Protein AF-A0A2J8VNP4-F1 (afdb_monomer)

Mean predicted aligned error: 6.64 Å

Foldseek 3Di:
DVVQLVCLVVVHPDDDDDDPCQQPFALCQCPDPDPVSNVVQDDVPHGHNPGCRNVVVVVVVPDDRHPVVVPPPPD

Sequence (75 aa):
ADLISQARKKGNVVFGEPITASLGIDGTHYWSKNWAKAAAFVTSPPLSPDPTTPDYINSLLARPQGKWMKTSLWL

Radius of gyration: 16.55 Å; Cα contacts (8 Å, |Δi|>4): 63; chains: 1; bounding box: 32×22×51 Å

pLDDT: mean 85.78, std 15.54, range [45.41, 97.25]

Secondary structure (DSSP, 8-state):
-HHHHHHHHTT--------HHHHH--GGGGG-SSHHHHHTT--SSPPPS-TTHHHHHHHHHTS---GGGGTSS--

Nearest PDB structures (foldseek):
  5mle-assembly1_C  TM=9.954E-01  e=4.652E-07  Homo sapiens
  5uqc-assembly1_B-2  TM=9.961E-01  e=4.984E-07  Mus musculus
  5x1d-assembly1_A  TM=9.919E-01  e=6.131E-07  Homo sapiens
  5mkv-assembly1_D  TM=9.986E-01  e=8.658E-07  Homo sapiens
  4b3z-assembly1_B  TM=9.953E-01  e=2.276E-06  Homo sapiens

Structure (mmCIF, N/CA/C/O backbone):
data_AF-A0A2J8VNP4-F1
#
_entry.id   AF-A0A2J8VNP4-F1
#
loop_
_atom_site.group_PDB
_atom_site.id
_atom_site.type_symbol
_atom_site.label_atom_id
_atom_site.label_alt_id
_atom_site.label_comp_id
_atom_site.label_asym_id
_atom_site.label_entity_id
_atom_site.label_seq_id
_atom_site.pdbx_PDB_ins_code
_atom_site.Cartn_x
_atom_site.Cartn_y
_atom_site.Cartn_z
_atom_site.occupancy
_atom_site.B_iso_or_equiv
_atom_site.auth_seq_id
_atom_site.auth_comp_id
_atom_site.auth_asym_id
_atom_site.auth_atom_id
_atom_site.pdbx_PDB_model_num
ATOM 1 N N . ALA A 1 1 ? -6.211 2.909 3.387 1.00 83.12 1 ALA A N 1
ATOM 2 C CA . ALA A 1 1 ? -6.003 2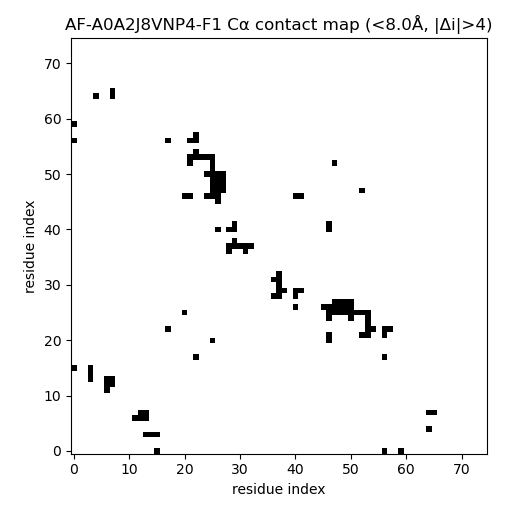.557 4.810 1.00 83.12 1 ALA A CA 1
ATOM 3 C C . ALA A 1 1 ? -6.987 3.281 5.746 1.00 83.12 1 ALA A C 1
ATOM 5 O O . ALA A 1 1 ? -7.471 2.687 6.708 1.00 83.12 1 ALA A O 1
ATOM 6 N N . ASP A 1 2 ? -7.366 4.520 5.426 1.00 91.50 2 ASP A N 1
ATOM 7 C CA . ASP A 1 2 ? -8.288 5.343 6.226 1.00 91.50 2 ASP A CA 1
ATOM 8 C C . ASP A 1 2 ? -9.657 4.717 6.439 1.00 91.50 2 ASP A C 1
ATOM 10 O O . ASP A 1 2 ? -10.172 4.763 7.549 1.00 91.50 2 ASP A O 1
ATOM 14 N N . LEU A 1 3 ? -10.222 4.081 5.412 1.00 93.56 3 LEU A N 1
ATOM 15 C CA . LEU A 1 3 ? -11.535 3.442 5.506 1.00 93.56 3 LEU A CA 1
ATOM 16 C C . LEU A 1 3 ? -11.573 2.351 6.587 1.00 93.56 3 LEU A C 1
ATOM 18 O O . LEU A 1 3 ? -12.514 2.308 7.375 1.00 93.56 3 LEU A O 1
ATOM 22 N N . ILE A 1 4 ? -10.521 1.528 6.687 1.00 90.81 4 ILE A N 1
ATOM 23 C CA . ILE A 1 4 ? -10.396 0.509 7.741 1.00 90.81 4 ILE A CA 1
ATOM 24 C C . ILE A 1 4 ? -10.257 1.176 9.112 1.00 90.81 4 ILE A C 1
ATOM 26 O O . ILE A 1 4 ? -10.959 0.805 10.051 1.00 90.81 4 ILE A O 1
ATOM 30 N N . SER A 1 5 ? -9.411 2.204 9.225 1.00 89.31 5 SER A N 1
ATOM 31 C CA . SER A 1 5 ? -9.239 2.967 10.469 1.00 89.31 5 SER A CA 1
ATOM 32 C C . SER A 1 5 ? -10.554 3.611 10.934 1.00 89.31 5 SER A C 1
ATOM 34 O O . SER A 1 5 ? -10.923 3.520 12.104 1.00 89.31 5 SER A O 1
ATOM 36 N N . GLN A 1 6 ? -11.311 4.212 10.016 1.00 91.25 6 GLN A N 1
ATOM 37 C CA . GLN A 1 6 ? -12.610 4.827 10.289 1.00 91.25 6 GLN A CA 1
ATOM 38 C C . GLN A 1 6 ? -13.667 3.791 10.679 1.00 91.25 6 GLN A C 1
ATOM 40 O O . GLN A 1 6 ? -14.390 4.005 11.650 1.00 91.25 6 GLN A O 1
ATOM 45 N N . ALA A 1 7 ? -13.753 2.665 9.969 1.00 90.38 7 ALA A N 1
ATOM 46 C CA . ALA A 1 7 ? -14.678 1.585 10.300 1.00 90.38 7 ALA A CA 1
ATOM 47 C C . ALA A 1 7 ? -14.395 1.015 11.701 1.00 90.38 7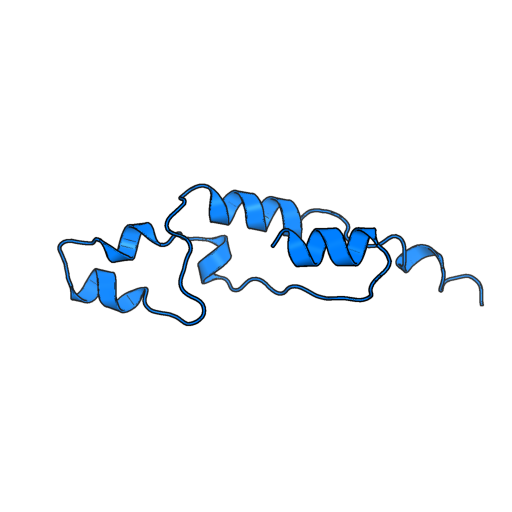 ALA A C 1
ATOM 49 O O . ALA A 1 7 ? -15.320 0.870 12.498 1.00 90.38 7 ALA A O 1
ATOM 50 N N . ARG A 1 8 ? -13.121 0.816 12.066 1.00 89.00 8 ARG A N 1
ATOM 51 C CA . ARG A 1 8 ? -12.744 0.415 13.433 1.00 89.00 8 ARG A CA 1
ATOM 52 C C . ARG A 1 8 ? -13.132 1.461 14.476 1.00 89.00 8 ARG A C 1
ATOM 54 O O . ARG A 1 8 ? -13.660 1.102 15.525 1.00 89.00 8 ARG A O 1
ATOM 61 N N . LYS A 1 9 ? -12.919 2.755 14.197 1.00 88.50 9 LYS A N 1
ATOM 62 C CA . LYS A 1 9 ? -13.337 3.854 15.091 1.00 88.50 9 LYS A CA 1
ATOM 63 C C . LYS A 1 9 ? -14.851 3.884 15.327 1.00 88.50 9 LYS A C 1
ATOM 65 O O . LYS A 1 9 ? -15.271 4.260 16.414 1.00 88.50 9 LYS A O 1
ATOM 70 N N . LYS A 1 10 ? -15.653 3.466 14.343 1.00 92.12 10 LYS A N 1
ATOM 71 C CA . LYS A 1 10 ? -17.117 3.331 14.456 1.00 92.12 10 LYS A CA 1
ATOM 72 C C . LYS A 1 10 ? -17.566 2.082 15.229 1.00 92.12 10 LYS A C 1
ATOM 74 O O . LYS A 1 10 ? -18.757 1.923 15.461 1.00 92.12 10 LYS A O 1
ATOM 79 N N . GLY A 1 11 ? -16.635 1.224 15.651 1.00 88.62 11 GLY A N 1
ATOM 80 C CA . GLY A 1 11 ? -16.938 -0.022 16.354 1.00 88.62 11 GLY A CA 1
ATOM 81 C C . GLY A 1 11 ? -17.132 -1.226 15.430 1.00 88.62 11 GLY A C 1
ATOM 82 O O . GLY A 1 11 ? -17.526 -2.286 15.898 1.00 88.62 11 GLY A O 1
ATOM 83 N N . ASN A 1 12 ? -16.839 -1.119 14.133 1.00 89.25 12 ASN A N 1
ATOM 84 C CA . ASN A 1 12 ? -16.902 -2.286 13.260 1.00 89.25 12 ASN A CA 1
ATOM 85 C C . ASN A 1 12 ? -15.704 -3.207 13.528 1.00 89.25 12 ASN A C 1
ATOM 87 O O . ASN A 1 12 ? -14.564 -2.749 13.662 1.00 89.25 12 ASN A O 1
ATOM 91 N N . VAL A 1 13 ? -15.954 -4.515 13.527 1.00 90.00 13 VAL A N 1
ATOM 92 C CA . VAL A 1 13 ? -14.899 -5.533 13.535 1.00 90.00 13 VAL A CA 1
ATOM 93 C C . VAL A 1 13 ? -14.423 -5.729 12.096 1.00 90.00 13 VAL A C 1
ATOM 95 O O . VAL A 1 13 ? -15.040 -6.451 11.321 1.00 90.00 13 VAL A O 1
ATOM 98 N N . VAL A 1 14 ? -13.353 -5.029 11.715 1.00 89.75 14 VAL A N 1
ATOM 99 C CA . VAL A 1 14 ? -12.749 -5.117 10.376 1.00 89.75 14 VAL A CA 1
ATOM 100 C C . VAL A 1 14 ? -11.232 -5.166 10.471 1.00 89.75 14 VAL A C 1
ATOM 102 O O . VAL A 1 14 ? -10.632 -4.462 11.285 1.00 89.75 14 VAL A O 1
ATOM 105 N N . PHE A 1 15 ? -10.600 -5.944 9.598 1.00 88.56 15 PHE A N 1
ATOM 106 C CA . PHE A 1 15 ? -9.149 -6.092 9.544 1.00 88.56 15 PHE A CA 1
ATOM 107 C C . PHE A 1 15 ? -8.581 -5.472 8.265 1.00 88.56 15 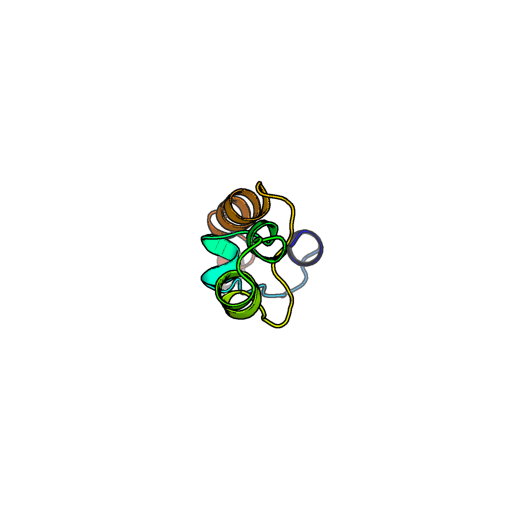PHE A C 1
ATOM 109 O O . PHE A 1 15 ? -9.284 -5.295 7.276 1.00 88.56 15 PHE A O 1
ATOM 116 N N . GLY A 1 16 ? -7.323 -5.049 8.325 1.00 90.12 16 GLY A N 1
ATOM 117 C CA . GLY A 1 16 ? -6.605 -4.485 7.190 1.00 90.12 16 GLY A CA 1
ATOM 118 C C . GLY A 1 16 ? -5.190 -5.017 7.251 1.00 90.12 16 GLY A C 1
ATOM 119 O O . GLY A 1 16 ? -4.484 -4.722 8.214 1.00 90.12 16 GLY A O 1
ATOM 120 N N . GLU A 1 17 ? -4.824 -5.828 6.269 1.00 90.25 17 GLU A N 1
ATOM 121 C CA . GLU A 1 17 ? -3.540 -6.516 6.212 1.00 90.25 17 GLU A CA 1
ATOM 122 C C . GLU A 1 17 ? -2.6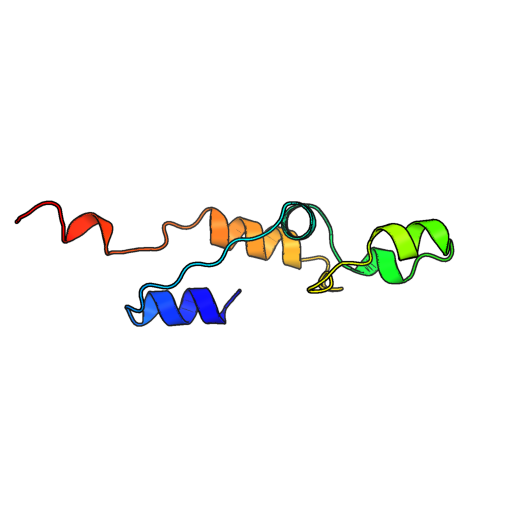82 -5.865 5.122 1.00 90.25 17 GLU A C 1
ATOM 124 O O . GLU A 1 17 ? -3.008 -5.981 3.939 1.00 90.25 17 GLU A O 1
ATOM 129 N N . PRO A 1 18 ? -1.630 -5.111 5.486 1.00 89.38 18 PRO A N 1
ATOM 130 C CA . PRO A 1 18 ? -0.672 -4.624 4.506 1.00 89.38 18 PRO A CA 1
ATOM 131 C C . PRO A 1 18 ? 0.282 -5.749 4.082 1.00 89.38 18 PRO A C 1
ATOM 133 O O . PRO A 1 18 ? 0.654 -6.602 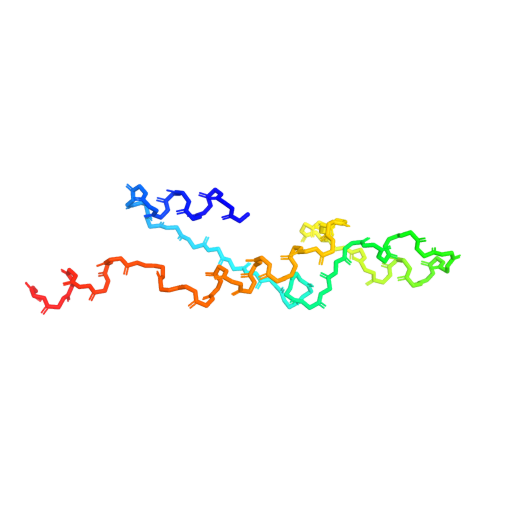4.885 1.00 89.38 18 PRO A O 1
ATOM 136 N N . ILE A 1 19 ? 0.725 -5.715 2.826 1.00 90.75 19 ILE A N 1
ATOM 137 C CA . ILE A 1 19 ? 1.765 -6.616 2.303 1.00 90.75 19 ILE A CA 1
ATOM 138 C C . ILE A 1 19 ? 3.144 -5.960 2.404 1.00 90.75 19 ILE A C 1
ATOM 140 O O . ILE A 1 19 ? 3.246 -4.733 2.348 1.00 90.75 19 ILE A O 1
ATOM 144 N N . THR A 1 20 ? 4.217 -6.755 2.465 1.00 91.88 20 THR A N 1
ATOM 145 C CA . THR A 1 20 ? 5.603 -6.256 2.578 1.00 91.88 20 THR A CA 1
ATOM 146 C C . THR A 1 20 ? 5.939 -5.190 1.535 1.00 91.88 20 THR A C 1
ATOM 148 O O . THR A 1 20 ? 6.545 -4.178 1.873 1.00 91.88 20 THR A O 1
ATOM 151 N N . ALA A 1 21 ? 5.483 -5.364 0.288 1.00 90.06 21 ALA A N 1
ATOM 152 C CA . ALA A 1 21 ? 5.685 -4.372 -0.766 1.00 90.06 21 ALA A CA 1
ATOM 153 C C . ALA A 1 21 ? 5.107 -2.996 -0.377 1.00 90.06 21 ALA A C 1
ATOM 155 O O . ALA A 1 21 ? 5.798 -1.994 -0.471 1.00 90.06 21 ALA A 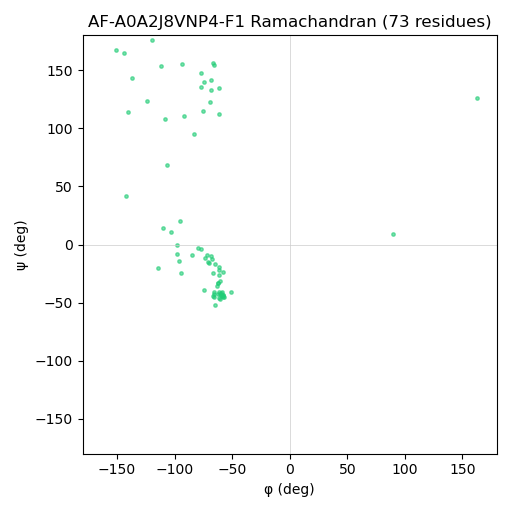O 1
ATOM 156 N N . SER A 1 22 ? 3.893 -2.939 0.175 1.00 87.94 22 SER A N 1
ATOM 157 C CA . SER A 1 22 ? 3.273 -1.678 0.615 1.00 87.94 22 SER A CA 1
ATOM 158 C C . SER A 1 22 ? 3.903 -1.050 1.868 1.00 87.94 22 SER A C 1
ATOM 160 O O . SER A 1 22 ? 3.626 0.109 2.160 1.00 87.94 22 SER A O 1
ATOM 162 N N . LEU A 1 23 ? 4.721 -1.800 2.616 1.00 92.38 23 LEU A N 1
ATOM 163 C CA . LEU A 1 23 ? 5.403 -1.327 3.830 1.00 9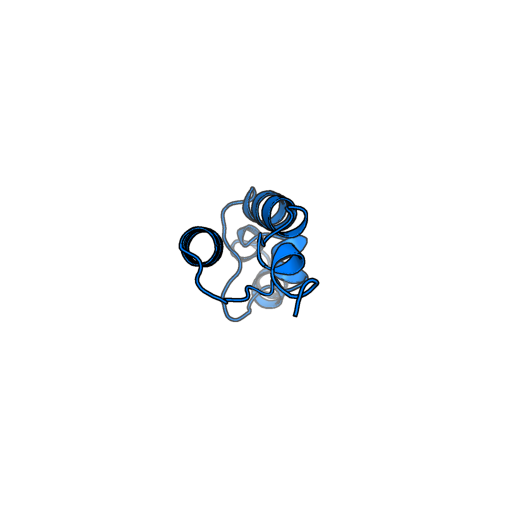2.38 23 LEU A CA 1
ATOM 164 C C . LEU A 1 23 ? 6.817 -0.805 3.565 1.00 92.38 23 LEU A C 1
ATOM 166 O O . LEU A 1 23 ? 7.335 -0.040 4.375 1.00 92.38 23 LEU A O 1
ATOM 170 N N . GLY A 1 24 ? 7.452 -1.262 2.483 1.00 89.56 24 GLY A N 1
ATOM 171 C CA . GLY A 1 24 ? 8.863 -0.988 2.207 1.00 89.56 24 GLY A CA 1
ATOM 172 C C . GLY A 1 24 ? 9.128 -0.124 0.979 1.00 89.56 24 GLY A C 1
ATOM 173 O O . GLY A 1 24 ? 10.217 0.432 0.876 1.00 89.56 24 GLY A O 1
ATOM 174 N N . ILE A 1 25 ? 8.179 -0.026 0.045 1.00 93.19 25 ILE A N 1
ATOM 175 C CA . ILE A 1 25 ? 8.362 0.681 -1.228 1.00 93.19 25 ILE A CA 1
ATOM 176 C C . ILE A 1 25 ? 7.083 1.392 -1.676 1.00 93.19 25 ILE A C 1
ATOM 178 O O . ILE A 1 25 ? 5.980 1.089 -1.217 1.00 93.19 25 ILE A O 1
ATOM 182 N N . ASP A 1 26 ? 7.240 2.303 -2.630 1.00 94.25 26 ASP A N 1
ATOM 183 C CA . ASP A 1 26 ? 6.155 3.032 -3.278 1.00 94.25 26 ASP A CA 1
ATOM 184 C C . ASP A 1 26 ? 6.112 2.769 -4.800 1.00 94.25 26 ASP A C 1
ATOM 186 O O . ASP A 1 26 ? 6.928 2.048 -5.383 1.00 94.25 26 ASP A O 1
ATOM 190 N N . GLY A 1 27 ? 5.099 3.327 -5.454 1.00 95.44 27 GLY A N 1
ATOM 191 C CA . GLY A 1 27 ? 4.812 3.162 -6.873 1.00 95.44 27 GLY A CA 1
ATOM 192 C C . GLY A 1 27 ? 5.663 4.027 -7.804 1.00 95.44 27 GLY A C 1
ATOM 193 O O . GLY A 1 27 ? 5.536 3.883 -9.018 1.00 95.44 27 GLY A O 1
ATOM 194 N N . THR A 1 28 ? 6.553 4.898 -7.313 1.00 96.06 28 THR A N 1
ATOM 195 C CA . THR A 1 28 ? 7.424 5.719 -8.184 1.00 96.06 28 THR A CA 1
ATOM 196 C C . THR A 1 28 ? 8.292 4.857 -9.107 1.00 96.06 28 THR A C 1
ATOM 198 O O . THR A 1 28 ? 8.666 5.281 -10.204 1.00 96.06 28 THR A O 1
ATOM 201 N N . HIS A 1 29 ? 8.545 3.601 -8.727 1.00 93.69 29 HIS A N 1
ATOM 202 C CA . HIS A 1 29 ? 9.251 2.615 -9.541 1.00 93.69 29 HIS A CA 1
ATOM 203 C C . HIS A 1 29 ? 8.560 2.269 -10.872 1.00 93.69 29 HIS A C 1
ATOM 205 O O . HIS A 1 29 ? 9.257 1.854 -11.804 1.00 93.69 29 HIS A O 1
ATOM 211 N N . TYR A 1 30 ? 7.247 2.500 -11.012 1.00 95.06 30 TYR A N 1
ATOM 212 C CA . TYR A 1 30 ? 6.519 2.300 -12.273 1.00 95.06 30 TYR A CA 1
ATOM 213 C C . TYR A 1 30 ? 7.030 3.190 -13.414 1.00 95.06 30 TYR A C 1
ATOM 215 O O . TYR A 1 30 ? 6.945 2.800 -14.575 1.00 95.06 30 TYR A O 1
ATOM 223 N N . TRP A 1 31 ? 7.627 4.345 -13.104 1.00 94.38 31 TRP A N 1
ATOM 224 C CA . TRP A 1 31 ? 8.160 5.290 -14.094 1.00 94.38 31 TRP A CA 1
ATOM 225 C C . TRP A 1 31 ? 9.659 5.115 -14.365 1.00 94.38 31 TRP A C 1
ATOM 227 O O . TRP A 1 31 ? 10.329 6.026 -14.859 1.00 94.38 31 TRP A O 1
ATOM 237 N N . SER A 1 32 ? 10.230 3.947 -14.053 1.00 94.50 32 SER A N 1
ATOM 238 C CA . SER A 1 32 ? 11.616 3.673 -14.423 1.00 94.50 32 SER A CA 1
ATOM 239 C C . SER A 1 32 ? 11.798 3.698 -15.944 1.00 94.50 32 SER A C 1
ATOM 241 O O . SER A 1 32 ? 11.058 3.053 -16.679 1.00 94.50 32 SER A O 1
ATOM 243 N N . LYS A 1 33 ? 12.863 4.360 -16.421 1.00 96.12 33 LYS A N 1
ATOM 244 C CA . LYS A 1 33 ? 13.294 4.268 -17.830 1.00 96.12 33 LYS A CA 1
ATOM 245 C C . LYS A 1 33 ? 13.686 2.839 -18.237 1.00 96.12 33 LYS A C 1
ATOM 247 O O . LYS A 1 33 ? 13.746 2.538 -19.423 1.00 96.12 33 LYS A O 1
ATOM 252 N N . ASN A 1 34 ? 13.975 1.970 -17.266 1.00 96.50 34 ASN A N 1
ATOM 253 C CA . ASN A 1 34 ? 14.212 0.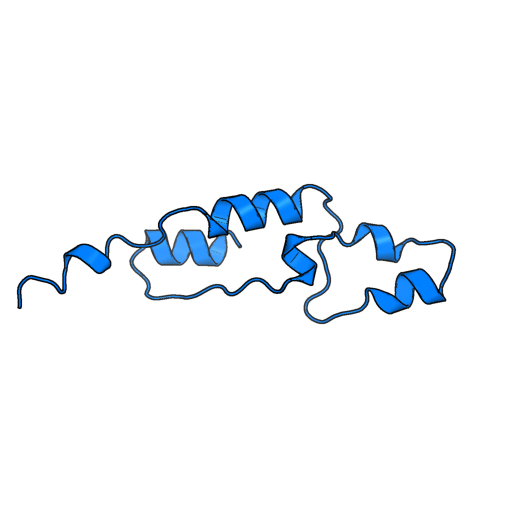552 -17.493 1.00 96.50 34 ASN A CA 1
ATOM 254 C C . ASN A 1 34 ? 12.890 -0.213 -17.344 1.00 96.50 34 ASN A C 1
ATOM 256 O O . ASN A 1 34 ? 12.378 -0.366 -16.233 1.00 96.50 34 ASN A O 1
ATOM 260 N N . TRP A 1 35 ? 12.380 -0.735 -18.461 1.00 95.81 35 TRP A N 1
ATOM 261 C CA . TRP A 1 35 ? 11.127 -1.488 -18.494 1.00 95.81 35 TRP A CA 1
ATOM 262 C C . TRP A 1 35 ? 11.136 -2.709 -17.566 1.00 95.81 35 TRP A C 1
ATOM 264 O O . TRP A 1 35 ? 10.182 -2.904 -16.819 1.00 95.81 35 TRP A O 1
ATOM 274 N N . ALA A 1 36 ? 12.221 -3.490 -17.544 1.00 97.25 36 ALA A N 1
ATOM 275 C CA . ALA A 1 36 ? 12.309 -4.685 -16.702 1.00 97.25 36 ALA A CA 1
ATOM 276 C C . ALA A 1 36 ? 12.241 -4.329 -15.210 1.00 97.25 36 ALA A C 1
ATOM 278 O O . ALA A 1 36 ? 11.611 -5.040 -14.429 1.00 97.25 36 ALA A O 1
ATOM 279 N N . LYS A 1 37 ? 12.830 -3.187 -14.823 1.00 95.06 37 LYS A N 1
ATOM 280 C CA . LYS A 1 37 ? 12.696 -2.657 -13.463 1.00 95.06 37 LYS A CA 1
ATOM 281 C C . LYS A 1 37 ? 11.248 -2.279 -13.173 1.00 95.06 37 LYS A C 1
ATOM 283 O O . LYS A 1 37 ? 10.729 -2.734 -12.169 1.00 95.06 37 LYS A O 1
ATOM 288 N N . ALA A 1 38 ? 10.600 -1.486 -14.028 1.00 95.00 38 ALA A N 1
ATOM 289 C CA . ALA A 1 38 ? 9.215 -1.057 -13.811 1.00 95.00 38 ALA A CA 1
ATOM 290 C C . ALA A 1 38 ? 8.239 -2.246 -13.722 1.00 95.00 38 ALA A C 1
ATOM 292 O O . ALA A 1 38 ? 7.403 -2.296 -12.821 1.00 95.00 38 ALA A O 1
ATOM 293 N N . ALA A 1 39 ? 8.390 -3.232 -14.612 1.00 95.00 39 ALA A N 1
ATOM 294 C CA . ALA A 1 39 ? 7.554 -4.429 -14.659 1.00 95.00 39 ALA A CA 1
ATOM 295 C C . ALA A 1 39 ? 7.657 -5.280 -13.380 1.00 95.00 39 ALA A C 1
ATOM 297 O O . ALA A 1 39 ? 6.658 -5.852 -12.950 1.00 95.00 39 ALA A O 1
ATOM 298 N N . ALA A 1 40 ? 8.826 -5.317 -12.731 1.00 95.06 40 ALA A N 1
ATOM 299 C CA . ALA A 1 40 ? 9.038 -6.079 -11.498 1.00 95.06 40 ALA A CA 1
ATOM 300 C C . ALA A 1 40 ? 8.217 -5.570 -10.294 1.00 95.06 40 ALA A C 1
ATOM 302 O O . ALA A 1 40 ? 8.057 -6.299 -9.319 1.00 95.06 40 ALA A O 1
ATOM 303 N N . PHE A 1 41 ? 7.688 -4.343 -10.351 1.00 94.44 41 PHE A N 1
ATOM 304 C CA . PHE A 1 41 ? 6.867 -3.756 -9.283 1.00 94.44 41 PHE A CA 1
ATOM 305 C C . PHE A 1 41 ? 5.355 -3.873 -9.535 1.00 94.44 41 PHE A C 1
ATOM 307 O O . PHE A 1 41 ? 4.551 -3.402 -8.723 1.00 94.44 41 PHE A O 1
ATOM 314 N N . VAL A 1 42 ? 4.937 -4.462 -10.661 1.00 94.75 42 VAL A N 1
ATOM 315 C CA . VAL A 1 42 ? 3.517 -4.639 -10.997 1.00 94.75 42 VAL A CA 1
ATOM 316 C C . VAL A 1 42 ? 2.894 -5.669 -10.053 1.00 94.75 42 VAL A C 1
ATOM 318 O O . VAL A 1 42 ? 3.344 -6.806 -9.963 1.00 94.75 42 VAL A O 1
ATOM 321 N N . THR A 1 43 ? 1.844 -5.263 -9.340 1.00 94.06 43 THR A N 1
ATOM 322 C CA . THR A 1 43 ? 1.099 -6.099 -8.389 1.00 94.06 43 THR A CA 1
ATOM 323 C C . THR A 1 43 ? -0.358 -5.632 -8.299 1.00 94.06 43 THR A C 1
ATOM 325 O O . THR A 1 43 ? -0.699 -4.558 -8.799 1.00 94.06 43 THR A O 1
ATOM 328 N N . SER A 1 44 ? -1.224 -6.442 -7.684 1.00 91.69 44 SER A N 1
ATOM 329 C CA . SER A 1 44 ? -2.630 -6.120 -7.437 1.00 91.69 44 SER A CA 1
ATOM 330 C C . SER A 1 44 ? -2.958 -6.242 -5.943 1.00 91.69 44 SER A C 1
ATOM 332 O O . SER A 1 44 ? -2.797 -7.331 -5.388 1.00 91.69 44 SER A O 1
ATOM 334 N N . PRO A 1 45 ? -3.468 -5.180 -5.292 1.00 92.19 45 PRO A N 1
ATOM 335 C CA . PRO A 1 45 ? -3.636 -3.818 -5.820 1.00 92.19 45 PRO A CA 1
ATOM 336 C C . PRO A 1 45 ? -2.281 -3.128 -6.105 1.00 92.19 45 PRO A C 1
ATOM 338 O O . PRO A 1 45 ? -1.284 -3.505 -5.490 1.00 92.19 45 PRO A O 1
ATOM 341 N N . PRO A 1 46 ? -2.219 -2.126 -7.008 1.00 93.94 46 PRO A N 1
ATOM 342 C CA . PRO A 1 46 ? -0.971 -1.430 -7.336 1.00 93.94 46 PRO A CA 1
ATOM 343 C C . PRO A 1 46 ? -0.419 -0.630 -6.148 1.00 93.94 46 PRO A C 1
ATOM 345 O O . PRO A 1 46 ? -1.170 -0.177 -5.279 1.00 93.94 46 PRO A O 1
ATOM 348 N N . LEU A 1 47 ? 0.898 -0.414 -6.135 1.00 95.56 47 LEU A N 1
ATOM 349 C CA . LEU A 1 47 ? 1.563 0.443 -5.153 1.00 95.56 47 LEU A CA 1
ATOM 350 C C . LEU A 1 47 ? 1.177 1.911 -5.373 1.00 95.56 47 LEU A C 1
ATOM 352 O O . LEU A 1 47 ? 1.068 2.382 -6.504 1.00 95.56 47 LEU A O 1
ATOM 356 N N . SER A 1 48 ? 0.990 2.649 -4.281 1.00 94.88 48 SER A N 1
ATOM 357 C CA . SER A 1 48 ? 0.688 4.081 -4.343 1.00 94.88 48 SER A CA 1
ATOM 358 C C . SER A 1 48 ? 1.898 4.864 -4.863 1.00 94.88 48 SER A C 1
ATOM 360 O O . SER A 1 48 ? 2.988 4.651 -4.340 1.00 94.88 48 SER A O 1
ATOM 362 N N . PRO A 1 49 ? 1.749 5.789 -5.829 1.00 94.50 49 PRO A N 1
ATOM 363 C CA . PRO A 1 49 ? 2.853 6.629 -6.300 1.00 94.50 49 PRO A CA 1
ATOM 364 C C . PRO A 1 49 ? 3.277 7.710 -5.291 1.00 94.50 49 PRO A C 1
ATOM 366 O O . PRO A 1 49 ? 4.280 8.378 -5.516 1.00 94.50 49 PRO A O 1
ATOM 369 N N . ASP A 1 50 ? 2.518 7.911 -4.209 1.00 96.00 50 ASP A N 1
ATOM 370 C CA . ASP A 1 50 ? 2.892 8.819 -3.124 1.00 96.00 50 ASP A CA 1
ATOM 371 C C . ASP A 1 50 ? 4.000 8.177 -2.261 1.00 96.00 50 ASP A C 1
ATOM 373 O O . ASP A 1 50 ? 3.727 7.171 -1.589 1.00 96.00 50 ASP A O 1
ATOM 377 N N . PRO A 1 51 ? 5.220 8.754 -2.227 1.00 94.75 51 PRO A N 1
ATOM 378 C CA . PRO A 1 51 ? 6.366 8.184 -1.516 1.00 94.75 51 PRO A CA 1
ATOM 379 C C . PRO A 1 51 ? 6.201 8.177 0.009 1.00 94.75 51 PRO A C 1
ATOM 381 O O . PRO A 1 51 ? 6.957 7.510 0.707 1.00 94.75 51 PRO A O 1
ATOM 384 N N . THR A 1 52 ? 5.206 8.883 0.553 1.00 96.06 52 THR A N 1
ATOM 385 C CA . THR A 1 52 ? 4.909 8.887 1.995 1.00 96.06 52 THR A CA 1
ATOM 386 C C . THR A 1 52 ? 4.012 7.721 2.426 1.00 96.06 52 THR A C 1
ATOM 388 O O . THR A 1 52 ? 3.826 7.472 3.621 1.00 96.06 52 THR A O 1
ATOM 391 N N . THR A 1 53 ? 3.462 6.968 1.466 1.00 95.62 53 THR A N 1
ATOM 392 C CA . THR A 1 53 ? 2.524 5.866 1.730 1.00 95.62 53 THR A CA 1
ATOM 393 C C . THR A 1 53 ? 3.096 4.780 2.654 1.00 95.62 53 THR A C 1
ATOM 395 O O . THR A 1 53 ? 2.373 4.378 3.572 1.00 95.62 53 THR A O 1
ATOM 398 N N . PRO A 1 54 ? 4.345 4.298 2.480 1.00 95.31 54 PRO A N 1
ATOM 399 C CA . PRO A 1 54 ? 4.895 3.248 3.341 1.00 95.31 54 PRO A CA 1
ATOM 400 C C . PRO A 1 54 ? 4.955 3.670 4.813 1.00 95.31 54 PRO A C 1
ATOM 402 O O . PRO A 1 54 ? 4.457 2.957 5.687 1.00 95.31 54 PRO A O 1
ATOM 405 N N . ASP A 1 55 ? 5.459 4.876 5.086 1.00 95.25 55 ASP A N 1
ATOM 406 C CA . ASP A 1 55 ? 5.521 5.443 6.437 1.00 95.25 55 ASP A CA 1
ATOM 407 C C . ASP A 1 55 ? 4.126 5.616 7.039 1.00 95.25 55 ASP A C 1
ATOM 409 O O . ASP A 1 55 ? 3.885 5.286 8.206 1.00 95.25 55 ASP A O 1
ATOM 413 N N . TYR A 1 56 ? 3.164 6.066 6.230 1.00 94.44 56 TYR A N 1
ATOM 414 C CA . TYR A 1 56 ? 1.783 6.196 6.668 1.00 94.44 56 TYR A CA 1
ATOM 415 C C . TYR A 1 56 ? 1.172 4.848 7.080 1.00 94.44 56 TYR A C 1
ATOM 417 O O . TYR A 1 56 ? 0.562 4.749 8.152 1.00 94.44 56 TYR A O 1
ATOM 425 N N . ILE A 1 57 ? 1.366 3.793 6.282 1.00 92.62 57 ILE A N 1
ATOM 426 C CA . ILE A 1 57 ? 0.874 2.442 6.590 1.00 92.62 57 ILE A CA 1
ATOM 427 C C . ILE A 1 57 ? 1.584 1.877 7.828 1.00 92.62 57 ILE A C 1
ATOM 429 O O . ILE A 1 57 ? 0.906 1.350 8.715 1.00 92.62 57 ILE A O 1
ATOM 433 N N . ASN A 1 58 ? 2.902 2.056 7.952 1.00 92.94 58 ASN A N 1
ATOM 434 C CA . ASN A 1 58 ? 3.664 1.669 9.145 1.00 92.94 58 ASN A CA 1
ATOM 435 C C . ASN A 1 58 ? 3.121 2.356 10.409 1.00 92.94 58 ASN A C 1
ATOM 437 O O . ASN A 1 58 ? 2.884 1.700 11.427 1.00 92.94 58 ASN A O 1
ATOM 441 N N . SER A 1 59 ? 2.810 3.654 10.333 1.00 92.12 59 SER A N 1
ATOM 442 C CA . SER A 1 59 ? 2.205 4.395 11.449 1.00 92.12 59 SER A CA 1
ATOM 443 C C . SER A 1 59 ? 0.831 3.848 11.852 1.00 92.12 59 SER A C 1
ATOM 445 O O . SER A 1 59 ? 0.426 3.935 13.012 1.00 92.12 59 SER A O 1
ATOM 447 N N . LEU A 1 60 ? 0.054 3.327 10.898 1.00 89.56 60 LEU A N 1
ATOM 448 C CA . LEU A 1 60 ? -1.242 2.710 11.171 1.00 89.56 60 LEU A CA 1
ATOM 449 C C . LEU A 1 60 ? -1.066 1.332 11.803 1.00 89.56 60 LEU A C 1
ATOM 451 O O . LEU A 1 60 ? -1.810 1.009 12.728 1.00 89.56 60 LEU A O 1
ATOM 455 N N . LEU A 1 61 ? -0.090 0.547 11.349 1.00 88.38 61 LEU A N 1
ATOM 456 C CA . LEU A 1 61 ? 0.188 -0.786 11.878 1.00 88.38 61 LEU A CA 1
ATOM 457 C C . LEU A 1 61 ? 0.679 -0.742 13.332 1.00 88.38 61 LEU A C 1
ATOM 459 O O . LEU A 1 61 ? 0.220 -1.529 14.153 1.00 88.38 61 LEU A O 1
ATOM 463 N N . ALA A 1 62 ? 1.547 0.216 13.668 1.00 88.50 62 ALA A N 1
ATOM 464 C CA . ALA A 1 62 ? 2.079 0.388 15.022 1.00 88.50 62 ALA A CA 1
ATOM 465 C C . ALA A 1 62 ? 1.039 0.896 16.041 1.00 88.50 62 ALA A C 1
ATOM 467 O O . ALA A 1 62 ? 1.262 0.835 17.252 1.00 88.50 62 ALA A O 1
ATOM 468 N N . ARG A 1 63 ? -0.102 1.427 15.581 1.00 80.75 63 ARG A N 1
ATOM 469 C CA . ARG A 1 63 ? -1.148 1.933 16.474 1.00 80.75 63 ARG A CA 1
ATOM 470 C C . ARG A 1 63 ? -1.957 0.779 17.079 1.00 80.75 63 ARG A C 1
ATOM 472 O O . ARG A 1 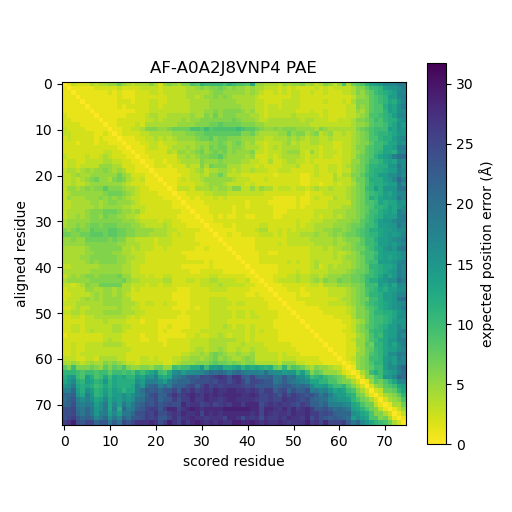63 ? -2.416 -0.086 16.338 1.00 80.75 63 ARG A O 1
ATOM 479 N N . PRO A 1 64 ? -2.258 0.801 18.390 1.00 64.50 64 PRO A N 1
ATOM 480 C CA . PRO A 1 64 ? -3.226 -0.116 18.980 1.00 64.50 64 PRO A CA 1
ATOM 481 C C . PRO A 1 64 ? -4.601 0.113 18.346 1.00 64.50 64 PRO A C 1
ATOM 483 O O . PRO A 1 64 ? -5.217 1.165 18.522 1.00 64.50 64 PRO A O 1
ATOM 486 N N . GLN A 1 65 ? -5.089 -0.859 17.580 1.00 59.88 65 GLN A N 1
ATOM 487 C CA . GLN A 1 65 ? -6.343 -0.727 16.845 1.00 59.88 65 GLN A CA 1
ATOM 488 C C . GLN A 1 65 ? -7.454 -1.567 17.485 1.00 59.88 65 GLN A C 1
ATOM 490 O O . GLN A 1 65 ? -7.914 -2.546 16.904 1.00 59.88 65 GLN A O 1
ATOM 495 N N . GLY A 1 66 ? -7.909 -1.179 18.679 1.00 55.16 66 GLY A N 1
ATOM 496 C CA . GLY A 1 66 ? -9.114 -1.768 19.263 1.00 55.16 66 GLY A CA 1
ATOM 497 C C . GLY A 1 66 ? -9.280 -1.539 20.761 1.00 55.16 66 GLY A C 1
ATOM 498 O O . GLY A 1 66 ? -8.439 -1.923 21.563 1.00 55.16 66 GLY A O 1
ATOM 499 N N . LYS A 1 67 ? -10.440 -0.991 21.142 1.00 51.91 67 LYS A N 1
ATOM 500 C CA . LYS A 1 67 ? -10.968 -0.994 22.521 1.00 51.91 67 LYS A CA 1
ATOM 501 C C . LYS A 1 67 ? -11.484 -2.392 22.938 1.00 51.91 67 LYS A C 1
ATOM 503 O O . LYS A 1 67 ? -11.735 -2.630 24.113 1.00 51.91 67 LYS A O 1
ATOM 508 N N . TRP A 1 68 ? -11.604 -3.306 21.968 1.00 52.03 68 TRP A N 1
ATOM 509 C CA . TRP A 1 68 ? -12.218 -4.636 22.064 1.00 52.03 68 TRP A CA 1
ATOM 510 C C . TRP A 1 68 ? -11.474 -5.631 22.959 1.00 52.03 68 TRP A C 1
ATOM 512 O O . TRP A 1 68 ? -12.105 -6.511 23.529 1.00 52.03 68 TRP A O 1
ATOM 522 N N . MET A 1 69 ? -10.165 -5.458 23.172 1.00 47.81 69 MET A N 1
ATOM 523 C CA . MET A 1 69 ? -9.413 -6.306 24.110 1.00 47.81 69 MET A CA 1
ATOM 524 C C . MET A 1 69 ? -9.795 -6.091 25.585 1.00 47.81 69 MET A C 1
ATOM 526 O O . MET A 1 69 ? -9.373 -6.872 26.430 1.00 47.81 69 MET A O 1
ATOM 530 N N . LYS A 1 70 ? -10.590 -5.064 25.925 1.00 48.62 70 LYS A N 1
ATOM 531 C CA . LYS A 1 70 ? -11.027 -4.823 27.312 1.00 48.62 70 LYS A CA 1
ATOM 532 C C . LYS A 1 70 ? -12.412 -5.385 27.647 1.00 48.62 70 LYS A C 1
ATOM 534 O O . LYS A 1 70 ? -12.734 -5.466 28.826 1.00 48.62 70 LYS A O 1
ATOM 539 N N . THR A 1 71 ? -13.221 -5.773 26.659 1.00 49.47 71 THR A N 1
ATOM 540 C CA . THR A 1 71 ? -14.625 -6.171 26.887 1.00 49.47 71 THR A CA 1
ATOM 541 C C . THR A 1 71 ? -14.850 -7.683 26.984 1.00 49.47 71 THR A C 1
ATOM 543 O O . THR A 1 71 ? -15.939 -8.092 27.364 1.00 49.47 71 THR A O 1
ATOM 546 N N . SER A 1 72 ? -13.841 -8.514 26.695 1.00 45.59 72 SER A N 1
ATOM 547 C CA . SER A 1 72 ? -13.942 -9.987 26.760 1.00 45.59 72 SER A CA 1
ATOM 548 C C . SER A 1 72 ? -13.145 -10.614 27.910 1.00 45.59 72 SER A C 1
ATOM 550 O O . SER A 1 72 ? -12.929 -11.817 27.910 1.00 45.59 72 SER A O 1
ATOM 552 N N . LEU A 1 73 ? -12.697 -9.811 28.883 1.00 46.88 73 LEU A N 1
ATOM 553 C CA . LEU A 1 73 ? -11.994 -10.298 30.080 1.00 46.88 73 LEU A CA 1
ATOM 554 C C . LEU A 1 73 ? -12.880 -10.311 31.344 1.00 46.88 73 LEU A C 1
ATOM 556 O O . LEU A 1 73 ? -12.361 -10.478 32.441 1.00 46.88 73 LEU A O 1
ATOM 560 N N . TRP A 1 74 ? -14.195 -10.104 31.196 1.00 45.41 74 TRP A N 1
ATOM 561 C CA . TRP A 1 74 ? -15.165 -10.036 32.302 1.00 45.41 74 TRP A CA 1
ATOM 562 C C . TRP A 1 74 ? -16.518 -10.687 31.962 1.00 45.41 74 TRP A C 1
ATOM 564 O O . TRP A 1 74 ? -17.568 -10.134 32.288 1.00 45.41 74 TRP A O 1
ATOM 574 N N . LEU A 1 75 ? -16.496 -11.844 31.299 1.00 47.25 75 LEU A N 1
ATOM 575 C CA . LEU A 1 75 ? -17.621 -12.782 31.199 1.00 47.25 75 LEU A CA 1
ATOM 576 C C . LEU A 1 75 ? -17.093 -14.204 31.375 1.00 47.25 75 LEU A C 1
ATOM 578 O O . LEU A 1 75 ? -15.997 -14.471 30.829 1.00 47.25 75 LEU A O 1
#

InterPro domains:
  IPR032466 Metal-dependent hydrolase [SSF51556] (2-62)
  IPR050378 Metallo-dependent Hydrolases Superfamily [PTHR11647] (1-63)

Organism: Pongo abelii (NCBI:txid9601)

Solvent-accessible surface area (backbone atoms only — not comparable to full-atom values): 4840 Å² total; per-residue (Å²): 114,63,67,55,55,50,42,40,76,74,68,45,93,71,83,84,84,84,52,71,64,52,54,75,47,49,26,62,52,62,72,42,93,48,60,74,64,16,59,72,66,69,56,87,80,66,56,53,63,52,78,61,48,19,61,52,49,48,59,56,68,74,44,90,86,66,80,64,81,69,72,73,79,81,120